Protein AF-A0A914UZ92-F1 (afdb_monomer)

Organism: NCBI:txid2011161

pLDDT: mean 79.81, std 20.36, range [40.0, 97.88]

Nearest PDB structures (foldseek):
  6nyo-assembly1_A  TM=9.563E-01  e=1.851E-10  Homo sapiens
  7m2k-assembly1_A  TM=9.779E-01  e=7.522E-09  Homo sapiens
  3rz3-assembly2_B  TM=9.760E-01  e=8.696E-08  Homo sapiens
  4mdk-assembly2_B  TM=9.815E-01  e=9.291E-08  Homo sapiens
  7m2k-assembly3_E  TM=9.913E-01  e=3.056E-07  Homo sapiens

Secondary structure (DSSP, 8-state):
------GGGSPP---TTS---GGGS--TT--HHHHHHHHHHHHHS--SSS-SSHHHHHHHHHHHHTTTSS-HHHHHHHHHHHHHHHHHHHHT-----SHHHHT---PPP--S-GGGSSSSSSS--------------------------

Solvent-accessible surface area (backbone atoms only — not comparable to full-atom values): 10168 Å² total; per-residue (Å²): 138,85,80,80,87,54,56,48,79,34,74,70,72,99,52,94,82,71,80,74,54,76,83,50,23,38,50,94,88,65,48,72,69,58,52,53,52,51,49,54,49,40,73,76,55,69,63,68,90,76,46,89,48,63,68,60,36,53,37,47,49,48,20,59,77,49,74,56,72,47,46,65,48,60,51,53,52,51,54,50,57,59,57,49,48,59,54,29,59,74,70,71,49,82,81,64,88,46,71,67,63,64,63,60,74,81,74,75,76,90,64,96,56,86,82,77,80,80,82,84,83,84,88,78,78,80,73,87,75,88,72,91,76,87,82,84,80,85,86,82,81,90,84,90,81,88,81,90,132

Mean predicted aligned error: 14.56 Å

InterPro domains:
  IPR000608 Ubiquitin-conjugating (UBC), catalytic core domain [PF00179] (1-64)
  IPR000608 Ubiquitin-conjugating (UBC), catalytic core domain [PS50127] (1-86)
  IPR016135 Ubiquitin-conjugating enzyme/RWD-like [G3DSA:3.10.110.10] (1-96)
  IPR016135 Ubiquitin-conjugating enzyme/RWD-like [SSF54495] (1-82)
  IPR050113 Ubiquitin-conjugating enzyme E2-like [PTHR24067] (1-81)

Foldseek 3Di:
DPDDDFAQDAADDPDPPPPDDPNRHDDPVDDPVSVVVRVVVCVVPPDLPDDPDVVLSVLVCCCVVVVNPSVPNVVVVVVVVVVCVVVCVVVVHDDDDDPCSVPDDPDPDPDPDPPPPPPDDPPPPPDDDPDDDDDDDDDDDDDDDDDDD

Radius of gyration: 27.04 Å; Cα contacts (8 Å, |Δi|>4): 55; chains: 1; bounding box: 82×56×46 Å

Sequence (149 aa):
NGDLCISILHPPVDDPHSGELPCERWNPTQNVRTILLSVISLLNEPNTSSPANVDASVMYRRWKESNGADDEYAKIVRKQVEATREDAERDGVSVPLTLEEYCVKTVPRPSDDPCDALDLDDYYDYGDDDSDDEEEYEETGEDSGQGEN

Structure (mmCIF, N/CA/C/O backbone):
data_AF-A0A914UZ92-F1
#
_entry.id   AF-A0A914UZ92-F1
#
loop_
_atom_site.group_PDB
_atom_site.id
_atom_site.type_symbol
_atom_site.label_atom_id
_atom_site.label_alt_id
_atom_site.label_comp_id
_atom_site.label_asym_id
_atom_site.label_entity_id
_atom_site.label_seq_id
_atom_site.pdbx_PDB_ins_code
_atom_site.Cartn_x
_atom_site.Cartn_y
_atom_site.Cartn_z
_atom_site.occupancy
_atom_site.B_iso_or_equiv
_atom_site.auth_seq_id
_atom_site.auth_comp_id
_atom_site.auth_asym_id
_atom_site.auth_atom_id
_atom_site.pdbx_PDB_model_num
ATOM 1 N N . ASN A 1 1 ? -9.396 -4.855 -9.635 1.00 85.50 1 ASN A N 1
ATOM 2 C CA . ASN A 1 1 ? -8.983 -6.216 -9.221 1.00 85.50 1 ASN A CA 1
ATOM 3 C C . ASN A 1 1 ? -8.341 -6.219 -7.841 1.00 85.50 1 ASN A C 1
ATOM 5 O O . ASN A 1 1 ? -8.530 -7.208 -7.160 1.00 85.50 1 ASN A O 1
ATOM 9 N N . GLY A 1 2 ? -7.687 -5.141 -7.388 1.00 92.62 2 GLY A N 1
ATOM 10 C CA . GLY A 1 2 ? -7.121 -5.086 -6.028 1.00 92.62 2 GLY A CA 1
ATOM 11 C C . GLY A 1 2 ? -5.699 -5.645 -5.940 1.00 92.62 2 GLY A C 1
ATOM 12 O O . GLY A 1 2 ? -5.095 -5.608 -4.875 1.00 92.62 2 GLY A O 1
ATOM 13 N N . ASP A 1 3 ? -5.162 -6.105 -7.070 1.00 94.38 3 ASP A N 1
ATOM 14 C CA . ASP A 1 3 ? -3.780 -6.543 -7.191 1.00 94.38 3 ASP A CA 1
ATOM 15 C C . ASP A 1 3 ? -2.832 -5.353 -6.998 1.00 94.38 3 ASP A C 1
ATOM 17 O O . ASP A 1 3 ? -3.052 -4.259 -7.531 1.00 94.38 3 ASP A O 1
ATOM 21 N N . LEU A 1 4 ? -1.762 -5.584 -6.243 1.00 93.19 4 LEU A N 1
ATOM 22 C CA . LEU A 1 4 ? -0.709 -4.609 -6.001 1.00 93.19 4 LEU A CA 1
ATOM 23 C C . LEU A 1 4 ? 0.431 -4.823 -7.002 1.00 93.19 4 LEU A C 1
ATOM 25 O O . LEU A 1 4 ? 0.952 -5.929 -7.125 1.00 93.19 4 LEU A O 1
ATOM 29 N N . CYS A 1 5 ? 0.848 -3.758 -7.687 1.00 93.12 5 CYS A N 1
ATOM 30 C CA . CYS A 1 5 ? 2.003 -3.793 -8.581 1.00 93.12 5 CYS A CA 1
ATOM 31 C C . CYS A 1 5 ? 3.261 -3.375 -7.812 1.00 93.12 5 CYS A C 1
ATOM 33 O O . CYS A 1 5 ? 3.425 -2.198 -7.487 1.00 93.12 5 CYS A O 1
ATOM 35 N N . ILE A 1 6 ? 4.135 -4.335 -7.515 1.00 93.00 6 ILE A N 1
ATOM 36 C CA . ILE A 1 6 ? 5.420 -4.103 -6.851 1.00 93.00 6 ILE A CA 1
ATOM 37 C C . ILE A 1 6 ? 6.478 -5.027 -7.459 1.00 93.00 6 ILE A C 1
ATOM 39 O O . ILE A 1 6 ? 6.218 -6.205 -7.706 1.00 93.00 6 ILE A O 1
ATOM 43 N N . SER A 1 7 ? 7.668 -4.491 -7.727 1.00 91.62 7 SER A N 1
ATOM 44 C CA . SER A 1 7 ? 8.701 -5.167 -8.523 1.00 91.62 7 SER A CA 1
ATOM 45 C C . SER A 1 7 ? 9.163 -6.499 -7.916 1.00 91.62 7 SER A C 1
ATOM 47 O O . SER A 1 7 ? 9.375 -7.458 -8.655 1.00 91.62 7 SER A O 1
ATOM 49 N N . ILE A 1 8 ? 9.209 -6.608 -6.582 1.00 92.94 8 ILE A N 1
ATOM 50 C CA . ILE A 1 8 ? 9.610 -7.829 -5.858 1.00 92.94 8 ILE A CA 1
ATOM 51 C C . ILE A 1 8 ? 8.677 -9.024 -6.114 1.00 92.94 8 ILE A C 1
ATOM 53 O O . ILE A 1 8 ? 9.075 -10.162 -5.897 1.00 92.94 8 ILE A O 1
ATOM 57 N N . LEU A 1 9 ? 7.448 -8.791 -6.590 1.00 94.12 9 LEU A N 1
ATOM 58 C CA . LEU A 1 9 ? 6.499 -9.849 -6.958 1.00 94.12 9 LEU A CA 1
ATOM 59 C C . LEU A 1 9 ? 6.539 -10.200 -8.452 1.00 94.12 9 LEU A C 1
ATOM 61 O O . LEU A 1 9 ? 5.839 -11.113 -8.889 1.00 94.12 9 LEU A O 1
ATOM 65 N N . HIS A 1 10 ? 7.353 -9.502 -9.244 1.00 91.12 10 HIS A N 1
ATOM 66 C CA . HIS A 1 10 ? 7.581 -9.836 -10.643 1.00 91.12 10 HIS A CA 1
ATOM 67 C C . HIS A 1 10 ? 8.785 -10.771 -10.791 1.00 91.12 10 HIS A C 1
ATOM 69 O O . HIS A 1 10 ? 9.769 -10.629 -10.057 1.00 91.12 10 HIS A O 1
ATOM 75 N N . PRO A 1 11 ? 8.744 -11.705 -11.761 1.00 88.31 11 PRO A N 1
ATOM 76 C CA . PRO A 1 11 ? 9.890 -12.552 -12.057 1.00 88.31 11 PRO A CA 1
ATOM 77 C C . PRO A 1 11 ? 11.122 -11.701 -12.406 1.00 88.31 11 PRO A C 1
ATOM 79 O O . PRO A 1 11 ? 10.978 -10.554 -12.860 1.00 88.31 11 PRO A O 1
ATOM 82 N N . PRO A 1 12 ? 12.330 -12.257 -12.212 1.00 85.25 12 PRO A N 1
ATOM 83 C CA . PRO A 1 12 ? 13.552 -11.589 -12.620 1.00 85.25 12 PRO A CA 1
ATOM 84 C C . PRO A 1 12 ? 13.532 -11.383 -14.136 1.00 85.25 12 PRO A C 1
ATOM 86 O O . PRO A 1 12 ? 13.090 -12.254 -14.891 1.00 85.25 12 PRO A O 1
ATOM 89 N N . VAL A 1 13 ? 13.996 -10.218 -14.573 1.00 80.50 13 VAL A N 1
ATOM 90 C CA . VAL A 1 13 ? 14.202 -9.908 -15.987 1.00 80.50 13 VAL A CA 1
ATOM 91 C C . VAL A 1 13 ? 15.703 -9.839 -16.195 1.00 80.50 13 VAL A C 1
ATOM 93 O O . VAL A 1 13 ? 16.388 -9.114 -15.480 1.00 80.50 13 VAL A O 1
ATOM 96 N N . ASP A 1 14 ? 16.210 -10.598 -17.159 1.00 67.88 14 ASP A N 1
ATOM 97 C CA . ASP A 1 14 ? 17.622 -10.554 -17.538 1.00 67.88 14 ASP A CA 1
ATOM 98 C C . ASP A 1 14 ? 17.826 -9.395 -18.531 1.00 67.88 14 ASP A C 1
ATOM 100 O O . ASP A 1 14 ? 18.057 -9.592 -19.723 1.00 67.88 14 ASP A O 1
ATOM 104 N N . ASP A 1 15 ? 17.592 -8.168 -18.050 1.00 74.50 15 ASP A N 1
ATOM 105 C CA . ASP A 1 15 ? 17.806 -6.929 -18.802 1.00 74.50 15 ASP A CA 1
ATOM 106 C C . ASP A 1 15 ? 18.953 -6.123 -18.167 1.00 74.50 15 ASP A C 1
ATOM 108 O O . ASP A 1 15 ? 18.740 -5.425 -17.166 1.00 74.50 15 ASP A O 1
ATOM 112 N N . PRO A 1 16 ? 20.161 -6.169 -18.762 1.00 72.06 16 PRO A N 1
ATOM 113 C CA . PRO A 1 16 ? 21.332 -5.429 -18.294 1.00 72.06 16 PRO A CA 1
ATOM 114 C C . PRO A 1 16 ? 21.167 -3.901 -18.296 1.00 72.06 16 PRO A C 1
ATOM 116 O O . PRO A 1 16 ? 22.006 -3.203 -17.730 1.00 72.06 16 PRO A O 1
ATOM 119 N N . HIS A 1 17 ? 20.137 -3.359 -18.954 1.00 75.69 17 HIS A N 1
ATOM 120 C CA . HIS A 1 17 ? 19.868 -1.919 -19.020 1.00 75.69 17 HIS A CA 1
ATOM 121 C C . HIS A 1 17 ? 18.770 -1.453 -18.063 1.00 75.69 17 HIS A C 1
ATOM 123 O O . HIS A 1 17 ? 18.560 -0.248 -17.936 1.00 75.69 17 HIS A O 1
ATOM 129 N N . SER A 1 18 ? 18.102 -2.379 -17.372 1.00 77.25 18 SER A N 1
ATOM 130 C CA . SER A 1 18 ? 17.039 -2.043 -16.420 1.00 77.25 18 SER A CA 1
ATOM 131 C C . SER A 1 18 ? 17.551 -1.238 -15.221 1.00 77.25 18 SER A C 1
ATOM 133 O O . SER A 1 18 ? 16.830 -0.389 -14.703 1.00 77.25 18 SER A O 1
ATOM 135 N N . GLY A 1 19 ? 18.799 -1.479 -14.796 1.00 75.94 19 GLY A N 1
ATOM 136 C CA . GLY A 1 19 ? 19.378 -0.875 -13.592 1.00 75.94 19 GLY A CA 1
ATOM 137 C C . GLY A 1 19 ? 18.770 -1.393 -12.283 1.00 75.94 19 GLY A C 1
ATOM 138 O O . GLY A 1 19 ? 19.087 -0.855 -11.227 1.00 75.94 19 GLY A O 1
ATOM 139 N N . GLU A 1 20 ? 17.918 -2.418 -12.346 1.00 80.12 20 GLU A N 1
ATOM 140 C CA . GLU A 1 20 ? 17.258 -3.003 -11.181 1.00 80.12 20 GLU A CA 1
ATOM 141 C C . GLU A 1 20 ? 18.183 -3.987 -10.458 1.00 80.12 20 GLU A C 1
ATOM 143 O O . GLU A 1 20 ? 18.905 -4.781 -11.069 1.00 80.12 20 GLU A O 1
ATOM 148 N N . LEU A 1 21 ? 18.139 -3.963 -9.130 1.00 84.06 21 LEU A N 1
ATOM 149 C CA . LEU A 1 21 ? 18.892 -4.886 -8.295 1.00 84.06 21 LEU A CA 1
ATOM 150 C C . LEU A 1 21 ? 18.165 -6.239 -8.187 1.00 84.06 21 LEU A C 1
ATOM 152 O O . LEU A 1 21 ? 16.934 -6.289 -8.144 1.00 84.06 21 LEU A O 1
ATOM 156 N N . PRO A 1 22 ? 18.890 -7.362 -8.015 1.00 82.88 22 PRO A N 1
ATOM 157 C CA . PRO A 1 22 ? 18.264 -8.669 -7.787 1.00 82.88 22 PRO A CA 1
ATOM 158 C C . PRO A 1 22 ? 17.311 -8.713 -6.578 1.00 82.88 22 PRO A C 1
ATOM 160 O O . PRO A 1 22 ? 16.367 -9.503 -6.558 1.00 82.88 22 PRO A O 1
ATOM 163 N N . CYS A 1 23 ? 17.544 -7.868 -5.566 1.00 84.88 23 CYS A N 1
ATOM 164 C CA . CYS A 1 23 ? 16.676 -7.735 -4.394 1.00 84.88 23 CYS A CA 1
ATOM 165 C C . CYS A 1 23 ? 15.359 -6.992 -4.682 1.00 84.88 23 CYS A C 1
ATOM 167 O O . CYS A 1 23 ? 14.421 -7.105 -3.895 1.00 84.88 23 CYS A O 1
ATOM 169 N N . GLU A 1 24 ? 15.256 -6.284 -5.809 1.00 86.50 24 GLU A N 1
ATOM 170 C CA . GLU A 1 24 ? 14.053 -5.569 -6.245 1.00 86.50 24 GLU A CA 1
ATOM 171 C C . GLU A 1 24 ? 13.127 -6.447 -7.096 1.00 86.50 24 GLU A C 1
ATOM 173 O O . GLU A 1 24 ? 12.053 -5.997 -7.492 1.00 86.50 24 GLU A O 1
ATOM 178 N N . ARG A 1 25 ? 13.511 -7.702 -7.355 1.00 92.00 25 ARG A N 1
ATOM 179 C CA . ARG A 1 25 ? 12.740 -8.706 -8.099 1.00 92.00 25 ARG A CA 1
ATOM 180 C C . ARG A 1 25 ? 12.512 -9.962 -7.272 1.00 92.00 25 ARG A C 1
ATOM 182 O O . ARG A 1 25 ? 13.195 -10.214 -6.274 1.00 92.00 25 ARG A O 1
ATOM 189 N N . TRP A 1 26 ? 11.550 -10.772 -7.711 1.00 93.50 26 TRP A N 1
ATOM 190 C CA . TRP A 1 26 ? 11.307 -12.062 -7.085 1.00 93.50 26 TRP A CA 1
ATOM 191 C C . TRP A 1 26 ? 12.519 -12.975 -7.251 1.00 93.50 26 TRP A C 1
ATOM 193 O O . TRP A 1 26 ? 13.011 -13.188 -8.360 1.00 93.50 26 TRP A O 1
ATOM 203 N N . ASN A 1 27 ? 12.967 -13.566 -6.149 1.00 92.38 27 ASN A N 1
ATOM 204 C CA . ASN A 1 27 ? 13.985 -14.603 -6.149 1.00 92.38 27 ASN A CA 1
ATOM 205 C C . ASN A 1 27 ? 13.788 -15.526 -4.924 1.00 92.38 27 ASN A C 1
ATOM 207 O O . ASN A 1 27 ? 13.106 -15.131 -3.976 1.00 92.38 27 ASN A O 1
ATOM 211 N N . PRO A 1 28 ? 14.365 -16.743 -4.909 1.00 94.44 28 PRO A N 1
ATOM 212 C CA . PRO A 1 28 ? 14.126 -17.719 -3.841 1.00 94.44 28 PRO A CA 1
ATOM 213 C C . PRO A 1 28 ? 14.565 -17.306 -2.427 1.00 94.44 28 PRO A C 1
ATOM 215 O O . PRO A 1 28 ? 14.218 -18.007 -1.481 1.00 94.44 28 PRO A O 1
ATOM 218 N N . THR A 1 29 ? 15.334 -16.224 -2.257 1.00 93.88 29 THR A N 1
ATOM 219 C CA . THR A 1 29 ? 15.727 -15.724 -0.927 1.00 93.88 29 THR A CA 1
ATOM 220 C C . THR A 1 29 ? 14.697 -14.761 -0.331 1.00 93.88 29 THR A C 1
ATOM 222 O O . THR A 1 29 ? 14.725 -14.500 0.873 1.00 93.88 29 THR A O 1
ATOM 225 N N . GLN A 1 30 ? 13.756 -14.268 -1.144 1.00 94.44 30 GLN A N 1
ATOM 226 C CA . GLN A 1 30 ? 12.642 -13.451 -0.676 1.00 94.44 30 GLN A CA 1
ATOM 227 C C . GLN A 1 30 ? 11.658 -14.291 0.136 1.00 94.44 30 GLN A C 1
ATOM 229 O O . GLN A 1 30 ? 11.429 -15.470 -0.134 1.00 94.44 30 GLN A O 1
ATOM 234 N N . ASN A 1 31 ? 1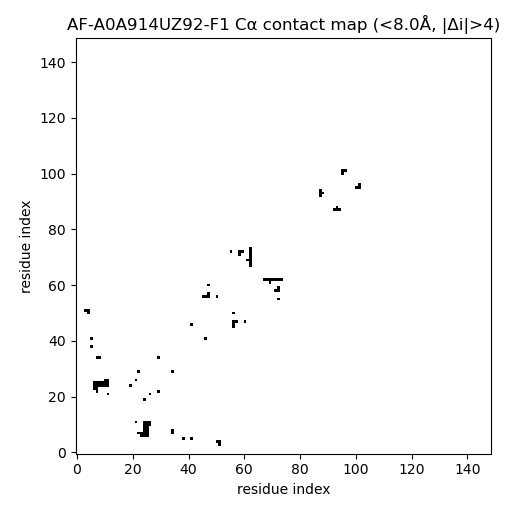1.034 -13.670 1.130 1.00 95.88 31 ASN A N 1
ATOM 235 C CA . ASN A 1 31 ? 10.076 -14.332 2.004 1.00 95.88 31 ASN A CA 1
ATOM 236 C C . ASN A 1 31 ? 8.883 -13.413 2.295 1.00 95.88 31 ASN A C 1
ATOM 238 O O . ASN A 1 31 ? 8.877 -12.233 1.958 1.00 95.88 31 ASN A O 1
ATOM 242 N N . VAL A 1 32 ? 7.846 -13.951 2.938 1.00 96.88 32 VAL A N 1
ATOM 243 C CA . VAL A 1 32 ? 6.623 -13.182 3.228 1.00 96.88 32 VAL A CA 1
ATOM 244 C C . VAL A 1 32 ? 6.923 -11.931 4.060 1.00 96.88 32 VAL A C 1
ATOM 246 O O . VAL A 1 32 ? 6.327 -10.885 3.820 1.00 96.88 32 VAL A O 1
ATOM 249 N N . ARG A 1 33 ? 7.882 -11.997 4.993 1.00 95.38 33 ARG A N 1
ATOM 250 C CA . ARG A 1 33 ? 8.285 -10.839 5.800 1.00 95.38 33 ARG A CA 1
ATOM 251 C C . ARG A 1 33 ? 8.861 -9.726 4.922 1.00 95.38 33 ARG A C 1
ATOM 253 O O . ARG A 1 33 ? 8.454 -8.581 5.101 1.00 95.38 33 ARG A O 1
ATOM 260 N N . THR A 1 34 ? 9.759 -10.033 3.981 1.00 94.62 34 THR A N 1
ATOM 261 C CA . THR A 1 34 ? 10.331 -9.007 3.090 1.00 94.62 34 THR A CA 1
ATOM 262 C C . THR A 1 34 ? 9.259 -8.383 2.202 1.00 94.62 34 THR A C 1
ATOM 264 O O . THR A 1 34 ? 9.208 -7.162 2.097 1.00 94.62 34 THR A O 1
ATOM 267 N N . ILE A 1 35 ? 8.323 -9.185 1.681 1.00 95.75 35 ILE A N 1
ATOM 268 C CA . ILE A 1 35 ? 7.179 -8.689 0.900 1.00 95.75 35 ILE A CA 1
ATOM 269 C C . ILE A 1 35 ? 6.337 -7.702 1.717 1.00 95.75 35 ILE A C 1
ATOM 271 O O . ILE A 1 35 ? 6.050 -6.608 1.238 1.00 95.75 35 ILE A O 1
ATOM 275 N N . LEU A 1 36 ? 5.948 -8.053 2.948 1.00 96.81 36 LEU A N 1
ATOM 276 C CA . LEU A 1 36 ? 5.111 -7.187 3.788 1.00 96.81 36 LEU A CA 1
ATOM 277 C C . LEU A 1 36 ? 5.795 -5.848 4.096 1.00 96.81 36 LEU A C 1
ATOM 279 O O . LEU A 1 36 ? 5.145 -4.804 4.040 1.00 96.81 36 LEU A O 1
ATOM 283 N N . LEU A 1 37 ? 7.105 -5.857 4.357 1.00 95.62 37 LEU A N 1
ATOM 284 C CA . LEU A 1 37 ? 7.882 -4.628 4.544 1.00 95.62 37 LEU A CA 1
ATOM 285 C C . LEU A 1 37 ? 7.902 -3.769 3.271 1.00 95.62 37 LEU A C 1
ATOM 287 O O . LEU A 1 37 ? 7.716 -2.554 3.348 1.00 95.62 37 LEU A O 1
ATOM 291 N N . SER A 1 38 ? 8.051 -4.387 2.098 1.00 95.31 38 SER A N 1
ATOM 292 C CA . SER A 1 38 ? 7.979 -3.680 0.816 1.00 95.31 38 SER A CA 1
ATOM 293 C C . SER A 1 38 ? 6.588 -3.089 0.548 1.00 95.31 38 SER A C 1
ATOM 295 O O . SER A 1 38 ? 6.491 -1.975 0.037 1.00 95.31 38 SER A O 1
ATOM 297 N N . VAL A 1 39 ? 5.505 -3.775 0.935 1.00 96.44 39 VAL A N 1
ATOM 298 C CA . VAL A 1 39 ? 4.134 -3.236 0.841 1.00 96.44 39 VAL A CA 1
ATOM 299 C C . VAL A 1 39 ? 3.965 -2.007 1.736 1.00 96.44 39 VAL A C 1
ATOM 301 O O . VAL A 1 39 ? 3.432 -0.998 1.281 1.00 96.44 39 VAL A O 1
ATOM 304 N N . ILE A 1 40 ? 4.449 -2.059 2.982 1.00 96.44 40 ILE A N 1
ATOM 305 C CA . ILE A 1 40 ? 4.414 -0.910 3.901 1.00 96.44 40 ILE A CA 1
ATOM 306 C C . ILE A 1 40 ? 5.184 0.277 3.305 1.00 96.44 40 ILE A C 1
ATOM 308 O O . ILE A 1 40 ? 4.680 1.399 3.303 1.00 96.44 40 ILE A O 1
ATOM 312 N N . SER A 1 41 ? 6.376 0.032 2.753 1.00 95.62 41 SER A N 1
ATOM 313 C CA . SER A 1 41 ? 7.174 1.062 2.077 1.00 95.62 41 SER A CA 1
ATOM 314 C C . SER A 1 41 ? 6.419 1.690 0.899 1.00 95.62 41 SER A C 1
ATOM 316 O O . SER A 1 41 ? 6.335 2.913 0.823 1.00 95.62 41 SER A O 1
ATOM 318 N N . LEU A 1 42 ? 5.783 0.881 0.046 1.00 95.56 42 LEU A N 1
ATOM 319 C CA . LEU A 1 42 ? 5.006 1.370 -1.096 1.00 95.56 42 LEU A CA 1
ATOM 320 C C . LEU A 1 42 ? 3.767 2.183 -0.681 1.00 95.56 42 LEU A C 1
ATOM 322 O O . LEU A 1 42 ? 3.403 3.137 -1.365 1.00 95.56 42 LEU A O 1
ATOM 326 N N . LEU A 1 43 ? 3.102 1.818 0.419 1.00 96.00 43 LEU A N 1
ATOM 327 C CA . LEU A 1 43 ? 1.957 2.574 0.938 1.00 96.00 43 LEU A CA 1
ATOM 328 C C . LEU A 1 43 ? 2.373 3.935 1.514 1.00 96.00 43 LEU A C 1
ATOM 330 O O . LEU A 1 43 ? 1.620 4.901 1.383 1.00 96.00 43 LEU A O 1
ATOM 334 N N . ASN A 1 44 ? 3.564 4.023 2.113 1.00 95.44 44 ASN A N 1
ATOM 335 C CA . ASN A 1 44 ? 4.135 5.288 2.582 1.00 95.44 44 ASN A CA 1
ATOM 336 C C . ASN A 1 44 ? 4.601 6.174 1.418 1.00 95.44 44 ASN A C 1
ATOM 338 O O . ASN A 1 44 ? 4.379 7.386 1.432 1.00 95.44 44 ASN A O 1
ATOM 342 N N . GLU A 1 45 ? 5.208 5.572 0.393 1.00 95.31 45 GLU A N 1
ATOM 343 C CA . GLU A 1 45 ? 5.745 6.273 -0.776 1.00 95.31 45 GLU A CA 1
ATOM 344 C C . GLU A 1 45 ? 5.251 5.640 -2.090 1.00 95.31 45 GLU A C 1
ATOM 346 O O . GLU A 1 45 ? 5.956 4.850 -2.724 1.00 95.31 45 GLU A O 1
ATOM 351 N N . PRO A 1 46 ? 4.034 5.996 -2.548 1.00 95.06 46 PRO A N 1
ATOM 352 C CA . PRO A 1 46 ? 3.480 5.459 -3.785 1.00 95.06 46 PRO A CA 1
ATOM 353 C C . PRO A 1 46 ? 4.340 5.779 -5.017 1.00 95.06 46 PRO A C 1
ATOM 355 O O . PRO A 1 46 ? 4.717 6.931 -5.255 1.00 95.06 46 PRO A O 1
ATOM 358 N N . ASN A 1 47 ? 4.571 4.778 -5.873 1.00 93.44 47 ASN A N 1
ATOM 359 C CA . ASN A 1 47 ? 5.275 4.969 -7.142 1.00 93.44 47 ASN A CA 1
ATOM 360 C C . ASN A 1 47 ? 4.380 5.687 -8.173 1.00 93.44 47 ASN A C 1
ATOM 362 O O . ASN A 1 47 ? 3.378 5.144 -8.643 1.00 93.44 47 ASN A O 1
ATOM 366 N N . THR A 1 48 ? 4.767 6.906 -8.557 1.00 94.81 48 THR A N 1
ATOM 367 C CA . THR A 1 48 ? 4.051 7.723 -9.558 1.00 94.81 48 THR A CA 1
ATOM 368 C C . THR A 1 48 ? 4.661 7.672 -10.960 1.00 94.81 48 THR A C 1
ATOM 370 O O . THR A 1 48 ? 4.028 8.134 -11.908 1.00 94.81 48 THR A O 1
ATOM 373 N N . SER A 1 49 ? 5.849 7.082 -11.110 1.00 92.06 49 SER A N 1
ATOM 374 C CA . SER A 1 49 ? 6.530 6.911 -12.400 1.00 92.06 49 SER A CA 1
ATOM 375 C C . SER A 1 49 ? 5.941 5.752 -13.206 1.00 92.06 49 SER A C 1
ATOM 377 O O . SER A 1 49 ? 5.892 5.816 -14.431 1.00 92.06 49 SER A O 1
ATOM 379 N N . SER A 1 50 ? 5.462 4.707 -12.523 1.00 91.69 50 SER A N 1
ATOM 380 C CA . SER A 1 50 ? 4.807 3.544 -13.138 1.00 91.69 50 SER A CA 1
ATOM 381 C C . SER A 1 50 ? 3.598 3.085 -12.308 1.00 91.69 50 SER A C 1
ATOM 383 O O . SER A 1 50 ? 3.659 2.050 -11.638 1.00 91.69 50 SER A O 1
ATOM 385 N N . PRO A 1 51 ? 2.493 3.853 -12.298 1.00 95.12 51 PRO A N 1
ATOM 386 C CA . PRO A 1 51 ? 1.364 3.577 -11.421 1.00 95.12 51 PRO A CA 1
ATOM 387 C C . PRO A 1 51 ? 0.479 2.437 -11.940 1.00 95.12 51 PRO A C 1
ATOM 389 O O . PRO A 1 51 ? 0.127 2.390 -13.116 1.00 95.12 51 PRO A O 1
ATOM 392 N N . ALA A 1 52 ? 0.015 1.574 -11.033 1.00 94.94 52 ALA A N 1
ATOM 393 C CA . ALA A 1 52 ? -1.029 0.589 -11.340 1.00 94.94 52 ALA A CA 1
ATOM 394 C C . ALA A 1 52 ? -2.400 1.247 -11.590 1.00 94.94 52 ALA A C 1
ATOM 396 O O . ALA A 1 52 ? -3.216 0.737 -12.354 1.00 94.94 52 ALA A O 1
ATOM 397 N N . ASN A 1 53 ? -2.650 2.391 -10.944 1.00 96.44 53 ASN A N 1
ATOM 398 C CA . ASN A 1 53 ? -3.845 3.208 -11.118 1.00 96.44 53 ASN A CA 1
ATOM 399 C C . ASN A 1 53 ? -3.434 4.650 -11.445 1.00 96.44 53 ASN A C 1
ATOM 401 O O . ASN A 1 53 ? -2.948 5.386 -10.581 1.00 96.44 53 ASN A O 1
ATOM 405 N N . VAL A 1 54 ? -3.622 5.038 -12.708 1.00 96.62 54 VAL A N 1
ATOM 406 C CA . VAL A 1 54 ? -3.212 6.348 -13.234 1.00 96.62 54 VAL A CA 1
ATOM 407 C C . VAL A 1 54 ? -3.976 7.488 -12.558 1.00 96.62 54 VAL A C 1
ATOM 409 O O . VAL A 1 54 ? -3.356 8.471 -12.153 1.00 96.62 54 VAL A O 1
ATOM 412 N N . ASP A 1 55 ? -5.288 7.345 -12.365 1.00 96.75 55 ASP A N 1
ATOM 413 C CA . ASP A 1 55 ? -6.126 8.390 -11.768 1.00 96.75 55 ASP A CA 1
ATOM 414 C C . ASP A 1 55 ? -5.726 8.656 -10.311 1.00 96.75 55 ASP A C 1
ATOM 416 O O . ASP A 1 55 ? -5.525 9.805 -9.910 1.00 96.75 55 ASP A O 1
ATOM 420 N N . ALA A 1 56 ? -5.521 7.590 -9.528 1.00 96.75 56 ALA A N 1
ATOM 421 C CA . ALA A 1 56 ? -5.037 7.693 -8.150 1.00 96.75 56 ALA A CA 1
ATOM 422 C C . ALA A 1 56 ? -3.649 8.347 -8.074 1.00 96.75 56 ALA A C 1
ATOM 424 O O . ALA A 1 56 ? -3.405 9.179 -7.202 1.00 96.75 56 ALA A O 1
ATOM 425 N N . SER A 1 57 ? -2.756 8.026 -9.015 1.00 97.25 57 SER A N 1
ATOM 426 C CA . SER A 1 57 ? -1.424 8.632 -9.096 1.00 97.25 57 SER A CA 1
ATOM 427 C C . SER A 1 57 ? -1.472 10.131 -9.409 1.00 97.25 57 SER A C 1
ATOM 429 O O . SER A 1 57 ? -0.739 10.916 -8.805 1.00 97.25 57 SER A O 1
ATOM 431 N N . VAL A 1 58 ? -2.357 10.560 -10.315 1.00 97.25 58 VAL A N 1
ATOM 432 C CA . VAL A 1 58 ? -2.576 11.985 -10.610 1.00 97.25 58 VAL A CA 1
ATOM 433 C C . VAL A 1 58 ? -3.124 12.717 -9.383 1.00 97.25 58 VAL A C 1
ATOM 435 O O . VAL A 1 58 ? -2.598 13.774 -9.033 1.00 97.25 58 VAL A O 1
ATOM 438 N N . MET A 1 59 ? -4.123 12.150 -8.699 1.00 96.94 59 MET A N 1
ATOM 439 C CA . MET A 1 59 ? -4.681 12.726 -7.469 1.00 96.94 59 MET A CA 1
ATOM 440 C C . MET A 1 59 ? -3.628 12.843 -6.357 1.00 96.94 59 MET A C 1
ATOM 442 O O . MET A 1 59 ? -3.509 13.899 -5.738 1.00 96.94 59 MET A O 1
ATOM 446 N N . TYR A 1 60 ? -2.821 11.799 -6.139 1.00 97.50 60 TYR A N 1
ATOM 447 C CA . TYR A 1 60 ? -1.748 11.814 -5.142 1.00 97.50 60 TYR A CA 1
ATOM 448 C C . TYR A 1 60 ? -0.703 12.901 -5.431 1.00 97.50 60 TYR A C 1
ATOM 450 O O . TYR A 1 60 ? -0.326 13.643 -4.524 1.00 97.50 60 TYR A O 1
ATOM 458 N N . ARG A 1 61 ? -0.267 13.049 -6.693 1.00 96.81 61 ARG A N 1
ATOM 459 C CA . ARG A 1 61 ? 0.681 14.108 -7.081 1.00 96.81 61 ARG A CA 1
ATOM 460 C C . ARG A 1 61 ? 0.120 15.499 -6.821 1.00 96.81 61 ARG A C 1
ATOM 462 O O . ARG A 1 61 ? 0.793 16.296 -6.180 1.00 96.81 61 ARG A O 1
ATOM 469 N N . ARG A 1 62 ? -1.126 15.767 -7.226 1.00 96.69 62 ARG A N 1
ATOM 470 C CA . ARG A 1 62 ? -1.790 17.057 -6.970 1.00 96.69 62 ARG A CA 1
ATOM 471 C C . ARG A 1 62 ? -1.894 17.364 -5.477 1.00 96.69 62 ARG A C 1
ATOM 473 O O . ARG A 1 62 ? -1.585 18.480 -5.063 1.00 96.69 62 ARG A O 1
ATOM 480 N N . TRP A 1 63 ? -2.270 16.380 -4.661 1.00 97.31 63 TRP A N 1
ATOM 481 C CA . TRP A 1 63 ? -2.309 16.526 -3.203 1.00 97.31 63 TRP A CA 1
ATOM 482 C C . TRP A 1 63 ? -0.920 16.848 -2.622 1.00 97.31 63 TRP A C 1
ATOM 484 O O . TRP A 1 63 ? -0.790 17.772 -1.818 1.00 97.31 63 TRP A O 1
ATOM 494 N N . LYS A 1 64 ? 0.130 16.149 -3.076 1.00 95.56 64 LYS A N 1
ATOM 495 C CA . LYS A 1 64 ? 1.515 16.346 -2.615 1.00 95.56 64 LYS A CA 1
ATOM 496 C C . LYS A 1 64 ? 2.090 17.701 -3.046 1.00 95.56 64 LYS A C 1
ATOM 498 O O . LYS A 1 64 ? 2.623 18.428 -2.216 1.00 95.56 64 LYS A O 1
ATOM 503 N N . GLU A 1 65 ? 1.951 18.063 -4.319 1.00 96.12 65 GLU A N 1
ATOM 504 C CA . GLU A 1 65 ? 2.458 19.317 -4.903 1.00 96.12 65 GLU A CA 1
ATOM 505 C C . GLU A 1 65 ? 1.737 20.554 -4.355 1.00 96.12 65 GLU A C 1
ATOM 507 O O . GLU A 1 65 ? 2.347 21.606 -4.177 1.00 96.12 65 GLU A O 1
ATOM 512 N N . SER A 1 66 ? 0.446 20.428 -4.040 1.00 95.81 66 SER A N 1
ATOM 513 C CA . SER A 1 66 ? -0.342 21.494 -3.410 1.00 95.81 66 SER A CA 1
ATOM 514 C C . SER A 1 66 ? -0.159 21.578 -1.890 1.00 95.81 66 SER A C 1
ATOM 516 O O . SER A 1 66 ? -0.833 22.376 -1.236 1.00 95.81 66 SER A O 1
ATOM 518 N N . ASN A 1 67 ? 0.723 20.751 -1.316 1.00 94.00 67 ASN A N 1
ATOM 519 C CA . ASN A 1 67 ? 0.978 20.660 0.120 1.00 94.00 67 ASN A CA 1
ATOM 520 C C . ASN A 1 67 ? -0.316 20.464 0.941 1.00 94.00 67 ASN A C 1
ATOM 522 O O . ASN A 1 67 ? -0.505 21.071 1.998 1.00 94.00 67 ASN A O 1
A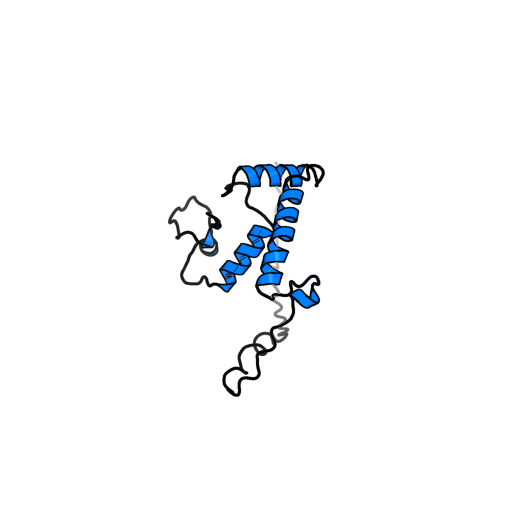TOM 526 N N . GLY A 1 68 ? -1.226 19.636 0.418 1.00 91.75 68 GLY A N 1
ATOM 527 C CA . GLY A 1 68 ? -2.503 19.293 1.040 1.00 91.75 68 GLY A CA 1
ATOM 528 C C . GLY A 1 68 ? -3.657 20.269 0.791 1.00 91.75 68 GLY A C 1
ATOM 529 O O . GLY A 1 68 ? -4.729 20.058 1.357 1.00 91.75 68 GLY A O 1
ATOM 530 N N . ALA A 1 69 ? -3.482 21.309 -0.033 1.00 94.06 69 ALA A N 1
ATOM 531 C CA . ALA A 1 69 ? -4.582 22.210 -0.386 1.00 94.06 69 ALA A CA 1
ATOM 532 C C . ALA A 1 69 ? -5.635 21.527 -1.281 1.00 94.06 69 ALA A C 1
ATOM 534 O O . ALA A 1 69 ? -6.830 21.774 -1.118 1.00 94.06 69 ALA A O 1
ATOM 535 N N . ASP A 1 70 ? -5.201 20.656 -2.199 1.00 94.69 70 ASP A N 1
ATOM 536 C CA . ASP A 1 70 ? -6.080 19.760 -2.957 1.00 94.69 70 ASP A CA 1
ATOM 537 C C . ASP A 1 70 ? -6.307 18.474 -2.151 1.00 94.69 70 ASP A C 1
ATOM 539 O O . ASP A 1 70 ? -5.461 17.584 -2.128 1.00 94.69 70 ASP A O 1
ATOM 543 N N . ASP A 1 71 ? -7.429 18.395 -1.435 1.00 95.25 71 ASP A N 1
ATOM 544 C CA . ASP A 1 71 ? -7.709 17.345 -0.452 1.00 95.25 71 ASP A CA 1
ATOM 545 C C . ASP A 1 71 ? -8.508 16.149 -1.001 1.00 95.25 71 ASP A C 1
ATOM 547 O O . ASP A 1 71 ? -8.942 15.295 -0.221 1.00 95.25 71 ASP A O 1
ATOM 551 N N . GLU A 1 72 ? -8.703 16.060 -2.320 1.00 96.38 72 GLU A N 1
ATOM 552 C CA . GLU A 1 72 ? -9.501 15.009 -2.964 1.00 96.38 72 GLU A CA 1
ATOM 553 C C . GLU A 1 72 ? -8.967 13.605 -2.640 1.00 96.38 72 GLU A C 1
ATOM 555 O O . GLU A 1 72 ? -9.714 12.747 -2.162 1.00 96.38 72 GLU A O 1
ATOM 560 N N . TYR A 1 73 ? -7.655 13.398 -2.797 1.00 97.25 73 TYR A N 1
ATOM 561 C CA . TYR A 1 73 ? -6.997 12.129 -2.473 1.00 97.25 73 TYR A CA 1
ATOM 562 C C . TYR A 1 73 ? -7.215 11.738 -1.002 1.00 97.25 73 TYR A C 1
ATOM 564 O O . TYR A 1 73 ? -7.675 10.637 -0.694 1.00 97.25 73 TYR A O 1
ATOM 572 N N . ALA A 1 74 ? -6.968 12.676 -0.081 1.00 96.81 74 ALA A N 1
ATOM 573 C CA . ALA A 1 74 ? -7.125 12.449 1.354 1.00 96.81 74 ALA A CA 1
ATOM 574 C C . ALA A 1 74 ? -8.586 12.169 1.750 1.00 96.81 74 ALA A C 1
ATOM 576 O O . ALA A 1 74 ? -8.843 11.350 2.631 1.00 96.81 74 ALA A O 1
ATOM 577 N N . LYS A 1 75 ? -9.562 12.818 1.101 1.00 97.81 75 LYS A N 1
ATOM 578 C CA . LYS A 1 75 ? -10.994 12.550 1.308 1.00 97.81 75 LYS A CA 1
ATOM 579 C C . LYS A 1 75 ? -11.369 11.122 0.925 1.00 97.81 75 LYS A C 1
ATOM 581 O O . LYS A 1 75 ? -12.100 10.481 1.677 1.00 97.81 75 LYS A O 1
ATOM 586 N N . ILE A 1 76 ? -10.870 10.623 -0.205 1.00 97.69 76 ILE A N 1
ATOM 587 C CA . ILE A 1 76 ? -11.144 9.253 -0.658 1.00 97.69 76 ILE A CA 1
ATOM 588 C C . ILE A 1 76 ? -10.556 8.240 0.328 1.00 97.69 76 ILE A C 1
ATOM 590 O O . ILE A 1 76 ? -11.275 7.339 0.759 1.00 97.69 76 ILE A O 1
ATOM 594 N N . VAL A 1 77 ? -9.298 8.425 0.743 1.00 97.25 77 VAL A N 1
ATOM 595 C CA . VAL A 1 77 ? -8.642 7.544 1.724 1.00 97.25 77 VAL A CA 1
ATOM 596 C C . VAL A 1 77 ? -9.402 7.542 3.052 1.00 97.25 77 VAL A C 1
ATOM 598 O O . VAL A 1 77 ? -9.734 6.474 3.557 1.00 97.25 77 VAL A O 1
ATOM 601 N N . ARG A 1 78 ? -9.766 8.717 3.590 1.00 97.50 78 ARG A N 1
ATOM 602 C CA . ARG A 1 78 ? -10.557 8.813 4.833 1.00 97.50 78 ARG A CA 1
ATOM 603 C C . ARG A 1 78 ? -11.889 8.076 4.729 1.00 97.50 78 ARG A C 1
ATOM 605 O O . ARG A 1 78 ? -12.219 7.296 5.613 1.00 97.50 78 ARG A O 1
ATOM 612 N N . LYS A 1 79 ? -12.612 8.263 3.622 1.00 97.88 79 LYS A N 1
ATOM 613 C CA . LYS A 1 79 ? -13.885 7.577 3.376 1.00 97.88 79 LYS A CA 1
ATOM 614 C C . LYS A 1 79 ? -13.725 6.052 3.348 1.00 97.88 79 LYS A C 1
ATOM 616 O O . LYS A 1 79 ? -14.599 5.340 3.828 1.00 97.88 79 LYS A O 1
ATOM 621 N 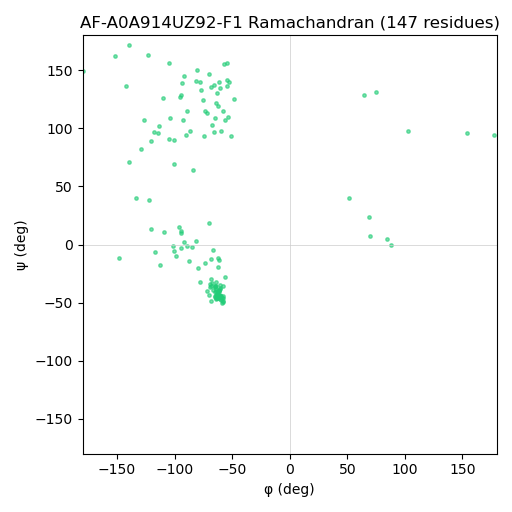N . GLN A 1 80 ? -12.633 5.545 2.775 1.00 97.19 80 GLN A N 1
ATOM 622 C CA . GLN A 1 80 ? -12.355 4.107 2.747 1.00 97.19 80 GLN A CA 1
ATOM 623 C C . GLN A 1 80 ? -12.006 3.568 4.138 1.00 97.19 80 GLN A C 1
ATOM 625 O O . GLN A 1 80 ? -12.551 2.541 4.527 1.00 97.19 80 GLN A O 1
ATOM 630 N N . VAL A 1 81 ? -11.178 4.279 4.911 1.00 96.44 81 VAL A N 1
ATOM 631 C CA . VAL A 1 81 ? -10.864 3.908 6.303 1.00 96.44 81 VAL A CA 1
ATOM 632 C C . VAL A 1 81 ? -12.138 3.844 7.151 1.00 96.44 81 VAL A C 1
ATOM 634 O O . VAL A 1 81 ? -12.351 2.871 7.873 1.00 96.44 81 VAL A O 1
ATOM 637 N N . GLU A 1 82 ? -13.026 4.831 7.019 1.00 95.81 82 GLU A N 1
ATOM 638 C CA . GLU A 1 82 ? -14.321 4.839 7.709 1.00 95.81 82 GLU A CA 1
ATOM 639 C C . GLU A 1 82 ? -15.191 3.637 7.322 1.00 95.81 82 GLU A C 1
ATOM 641 O O . GLU A 1 82 ? -15.757 2.992 8.202 1.00 95.81 82 GLU A O 1
ATOM 646 N N . ALA A 1 83 ? -15.248 3.291 6.032 1.00 95.94 83 ALA A N 1
ATOM 647 C CA . ALA A 1 83 ? -16.000 2.129 5.561 1.00 95.94 83 ALA A CA 1
ATOM 648 C C . ALA A 1 83 ? -15.463 0.810 6.145 1.00 95.94 83 ALA A C 1
ATOM 650 O O . ALA A 1 83 ? -16.246 -0.036 6.567 1.00 95.94 83 ALA A O 1
ATOM 651 N N . THR A 1 84 ? -14.137 0.658 6.254 1.00 96.81 84 THR A N 1
ATOM 652 C CA . THR A 1 84 ? -13.527 -0.557 6.832 1.00 96.81 84 THR A CA 1
ATOM 653 C C . THR A 1 84 ? -13.783 -0.721 8.332 1.00 96.81 84 THR A C 1
ATOM 655 O O . THR A 1 84 ? -13.558 -1.801 8.878 1.00 96.81 84 THR A O 1
ATOM 658 N N . ARG A 1 85 ? -14.285 0.312 9.024 1.00 93.81 85 ARG A N 1
ATOM 659 C CA . ARG A 1 85 ? -14.629 0.200 10.447 1.00 93.81 85 ARG A CA 1
ATOM 660 C C . ARG A 1 85 ? -15.798 -0.757 10.675 1.00 93.81 85 ARG A C 1
ATOM 662 O O . ARG A 1 85 ? -15.763 -1.534 11.623 1.00 93.81 85 ARG A O 1
ATOM 669 N N . GLU A 1 86 ? -16.794 -0.736 9.791 1.00 93.94 86 GLU A N 1
ATOM 670 C CA . GLU A 1 86 ? -17.932 -1.663 9.851 1.00 93.94 86 GLU A CA 1
ATOM 671 C C . GLU A 1 86 ? -17.480 -3.114 9.620 1.00 93.94 86 GLU A C 1
ATOM 673 O O . GLU A 1 86 ? -17.988 -4.039 10.255 1.00 93.94 86 GLU A O 1
ATOM 678 N N . ASP A 1 87 ? -16.484 -3.313 8.750 1.00 95.00 87 ASP A N 1
ATOM 679 C CA . ASP A 1 87 ? -15.872 -4.622 8.523 1.00 95.00 87 ASP A CA 1
ATOM 680 C C . ASP A 1 87 ? -15.143 -5.128 9.776 1.00 95.00 87 ASP A C 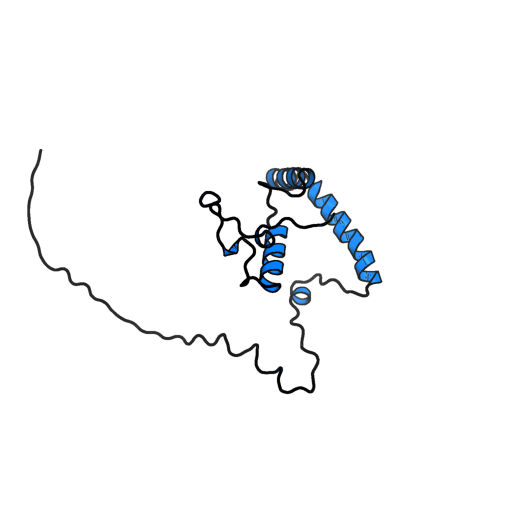1
ATOM 682 O O . ASP A 1 87 ? -15.337 -6.275 10.176 1.00 95.00 87 ASP A O 1
ATOM 686 N N . ALA A 1 88 ? -14.375 -4.263 10.445 1.00 94.50 88 ALA A N 1
ATOM 687 C CA . ALA A 1 88 ? -13.689 -4.608 11.689 1.00 94.50 88 ALA A CA 1
ATOM 688 C C . ALA A 1 88 ? -14.671 -4.968 12.820 1.00 94.50 88 ALA A C 1
ATOM 690 O O . ALA A 1 88 ? -14.453 -5.945 13.537 1.00 94.50 88 ALA A O 1
ATOM 691 N N . GLU A 1 89 ? -15.778 -4.226 12.951 1.00 94.12 89 GLU A N 1
ATOM 692 C CA . GLU A 1 89 ? -16.839 -4.513 13.926 1.00 94.12 89 GLU A CA 1
ATOM 693 C C . GLU A 1 89 ? -17.506 -5.871 13.659 1.00 94.12 89 GLU A C 1
ATOM 695 O O . GLU A 1 89 ? -17.708 -6.655 14.589 1.00 94.12 89 GLU A O 1
ATOM 700 N N . ARG A 1 90 ? -17.806 -6.179 12.390 1.00 95.88 90 ARG A N 1
ATOM 701 C CA . ARG A 1 90 ? -18.366 -7.477 11.983 1.00 95.88 90 ARG A CA 1
ATOM 702 C C . ARG A 1 90 ? -17.423 -8.634 12.312 1.00 95.88 90 ARG A C 1
ATOM 704 O O . ARG A 1 90 ? -17.887 -9.687 12.747 1.00 95.88 90 ARG A O 1
ATOM 711 N N . ASP A 1 91 ? -16.127 -8.431 12.114 1.00 96.38 91 ASP A N 1
ATOM 712 C CA . ASP A 1 91 ? -15.109 -9.460 12.316 1.00 96.38 91 ASP A CA 1
ATOM 713 C C . ASP A 1 91 ? -14.642 -9.537 13.789 1.00 96.38 91 ASP A C 1
ATOM 715 O O . ASP A 1 91 ? -13.843 -10.402 14.150 1.00 96.38 91 ASP A O 1
ATOM 719 N N . GLY A 1 92 ? -15.163 -8.665 14.666 1.00 94.75 92 GLY A N 1
ATOM 720 C CA . GLY A 1 92 ? -14.818 -8.614 16.090 1.00 94.75 92 GLY A CA 1
ATOM 721 C C . GLY A 1 92 ? -13.386 -8.138 16.361 1.00 94.75 92 GLY A C 1
ATOM 722 O O . GLY A 1 92 ? -12.817 -8.463 17.403 1.00 94.75 92 GLY A O 1
ATOM 723 N N . VAL A 1 93 ? -12.792 -7.395 15.424 1.00 94.88 93 VAL A N 1
ATOM 724 C CA . VAL A 1 93 ? -11.410 -6.906 15.489 1.00 94.88 93 VAL A CA 1
ATOM 725 C C . VAL A 1 93 ? -11.383 -5.483 16.048 1.00 94.88 93 VAL A C 1
ATOM 727 O O . VAL A 1 93 ? -12.036 -4.584 15.525 1.00 94.88 93 VAL A O 1
ATOM 730 N N . SER A 1 94 ? -10.579 -5.254 17.090 1.00 92.50 94 SER A N 1
ATOM 731 C CA . SER A 1 94 ? -10.303 -3.906 17.604 1.00 92.50 94 SER A CA 1
ATOM 732 C C . SER A 1 94 ? -9.096 -3.309 16.883 1.00 92.50 94 SER A C 1
ATOM 734 O O . SER A 1 94 ? -7.985 -3.818 17.021 1.00 92.50 94 SER A O 1
ATOM 736 N N . VAL A 1 95 ? -9.304 -2.232 16.123 1.00 93.56 95 VAL A N 1
ATOM 737 C CA . VAL A 1 95 ? -8.228 -1.543 15.392 1.00 93.56 95 VAL A CA 1
ATOM 738 C C . VAL A 1 95 ? -7.390 -0.709 16.373 1.00 93.56 95 VAL A C 1
ATOM 740 O O . VAL A 1 95 ? -7.966 0.133 17.065 1.00 93.56 95 VAL A O 1
ATOM 743 N N . PRO A 1 96 ? -6.061 -0.906 16.447 1.00 94.38 96 PRO A N 1
ATOM 744 C CA . PRO A 1 96 ? -5.195 -0.112 17.314 1.00 94.38 96 PRO A CA 1
ATOM 745 C C . PRO A 1 96 ? -5.117 1.336 16.818 1.00 94.38 96 PRO A C 1
ATOM 747 O O . PRO A 1 96 ? -4.947 1.580 15.621 1.00 94.38 96 PRO A O 1
ATOM 750 N N . LEU A 1 97 ? -5.225 2.301 17.733 1.00 92.94 97 LEU A N 1
ATOM 751 C CA . LEU A 1 97 ? -5.175 3.736 17.407 1.00 92.94 97 LEU A CA 1
ATOM 752 C C . LEU A 1 97 ? -3.927 4.423 17.958 1.00 92.94 97 LEU A C 1
ATOM 754 O O . LEU A 1 97 ? -3.575 5.520 17.521 1.00 92.94 97 LEU A O 1
ATOM 758 N N . THR A 1 98 ? -3.263 3.788 18.920 1.00 94.75 98 THR A N 1
ATOM 759 C CA . THR A 1 98 ? -2.013 4.275 19.498 1.00 94.75 98 THR A CA 1
ATOM 760 C C . THR A 1 98 ? -0.826 3.469 18.980 1.00 94.75 98 THR A C 1
ATOM 762 O O . THR A 1 98 ? -0.963 2.319 18.559 1.00 94.75 98 THR A O 1
ATOM 765 N N . LEU A 1 99 ? 0.366 4.069 19.021 1.00 91.00 99 LEU A N 1
ATOM 766 C CA . LEU A 1 99 ? 1.600 3.369 18.655 1.00 91.00 99 LEU A CA 1
ATOM 767 C C . LEU A 1 99 ? 1.850 2.161 19.568 1.00 91.00 99 LEU A C 1
ATOM 769 O O . LEU A 1 99 ? 2.291 1.118 19.099 1.00 91.00 99 LEU A O 1
ATOM 773 N N . GLU A 1 100 ? 1.538 2.293 20.857 1.00 90.38 100 GLU A N 1
ATOM 774 C CA . GLU A 1 100 ? 1.704 1.221 21.840 1.00 90.38 100 GLU A CA 1
ATOM 775 C C . GLU A 1 100 ? 0.811 0.023 21.514 1.00 90.38 100 GLU A C 1
ATOM 777 O O . GLU A 1 100 ? 1.301 -1.102 21.482 1.00 90.38 100 GLU A O 1
ATOM 782 N N . GLU A 1 101 ? -0.466 0.265 21.200 1.00 91.12 101 GLU A N 1
ATOM 783 C CA . GLU A 1 101 ? -1.411 -0.775 20.772 1.00 91.12 101 GLU A CA 1
ATOM 784 C C . GLU A 1 101 ? -1.002 -1.412 19.439 1.00 91.12 101 GLU A C 1
ATOM 786 O O . GLU A 1 101 ? -1.141 -2.621 19.256 1.00 91.12 101 GLU A O 1
ATOM 791 N N . TYR A 1 102 ? -0.481 -0.612 18.506 1.00 92.12 102 TYR A N 1
ATOM 792 C CA . TYR A 1 102 ? -0.020 -1.104 17.210 1.00 92.12 102 TYR A CA 1
ATOM 793 C C . TYR 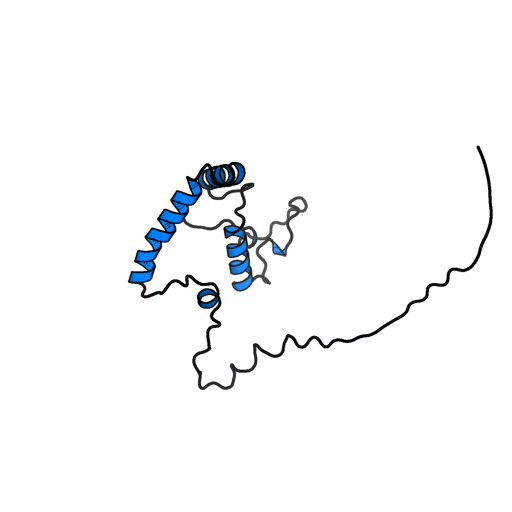A 1 102 ? 1.234 -1.984 17.335 1.00 92.12 102 TYR A C 1
ATOM 795 O O . TYR A 1 102 ? 1.383 -2.965 16.609 1.00 92.12 102 TYR A O 1
ATOM 803 N N . CYS A 1 103 ? 2.129 -1.661 18.271 1.00 91.25 103 CYS A N 1
ATOM 804 C CA . CYS A 1 103 ? 3.398 -2.357 18.483 1.00 91.25 103 CYS A CA 1
ATOM 805 C C . CYS A 1 103 ? 3.350 -3.427 19.585 1.00 91.25 103 CYS A C 1
ATOM 807 O O . CYS A 1 103 ? 4.412 -3.876 20.030 1.00 91.25 103 CYS A O 1
ATOM 809 N N . VAL A 1 104 ? 2.163 -3.854 20.036 1.00 85.31 104 VAL A N 1
ATOM 810 C CA . VAL A 1 104 ? 2.058 -4.921 21.040 1.00 85.31 104 VAL A CA 1
ATOM 811 C C . VAL A 1 104 ? 2.741 -6.174 20.502 1.00 85.31 104 VAL A C 1
ATOM 813 O O . VAL A 1 104 ? 2.301 -6.787 19.529 1.00 85.31 104 VAL A O 1
ATOM 816 N N . LYS A 1 105 ? 3.829 -6.576 21.162 1.00 65.12 105 LYS A N 1
ATOM 817 C CA . LYS A 1 105 ? 4.457 -7.872 20.918 1.00 65.12 105 LYS A CA 1
ATOM 818 C C . LYS A 1 105 ? 3.427 -8.931 21.280 1.00 65.12 105 LYS A C 1
ATOM 820 O O . LYS A 1 105 ? 2.969 -8.978 22.421 1.00 65.12 105 LYS A O 1
ATOM 825 N N . THR A 1 106 ? 3.043 -9.760 20.316 1.00 57.03 106 THR A N 1
ATOM 826 C CA . THR A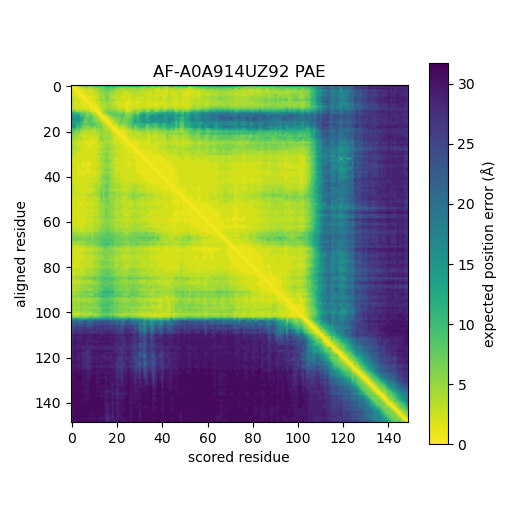 1 106 ? 2.209 -10.928 20.585 1.00 57.03 106 THR A CA 1
ATOM 827 C C . THR A 1 106 ? 2.923 -11.767 21.634 1.00 57.03 106 THR A C 1
ATOM 829 O O . THR A 1 106 ? 3.945 -12.382 21.335 1.00 57.03 106 THR A O 1
ATOM 832 N N . VAL A 1 107 ? 2.423 -11.762 22.869 1.00 54.25 107 VAL A N 1
ATOM 833 C CA . VAL A 1 107 ? 2.873 -12.732 23.862 1.00 54.25 107 VAL A CA 1
ATOM 834 C C . VAL A 1 107 ? 2.429 -14.088 23.316 1.00 54.25 107 VAL A C 1
ATOM 836 O O . VAL A 1 107 ? 1.232 -14.248 23.038 1.00 54.25 107 VAL A O 1
ATOM 839 N N . PRO A 1 108 ? 3.349 -15.039 23.086 1.00 50.34 108 PRO A N 1
ATOM 840 C CA . PRO A 1 108 ? 2.959 -16.378 22.684 1.00 50.34 108 PRO A CA 1
ATOM 841 C C . PRO A 1 108 ? 1.938 -16.900 23.696 1.00 50.34 108 PRO A C 1
ATOM 843 O O . PRO A 1 108 ? 2.072 -16.674 24.902 1.00 50.34 108 PRO A O 1
ATOM 846 N N . ARG A 1 109 ? 0.897 -17.596 23.227 1.00 48.88 109 ARG A N 1
ATOM 847 C CA . ARG A 1 109 ? 0.116 -18.428 24.152 1.00 48.88 109 ARG A CA 1
ATOM 848 C C . ARG A 1 109 ? 1.117 -19.358 24.842 1.00 48.88 109 ARG A C 1
ATOM 850 O O . ARG A 1 109 ? 1.964 -19.877 24.121 1.00 48.88 109 ARG A O 1
ATOM 857 N N . PRO A 1 110 ? 1.046 -19.573 26.167 1.00 47.12 110 PRO A N 1
ATOM 858 C CA . PRO A 1 110 ? 1.873 -20.585 26.804 1.00 47.12 110 PRO A CA 1
ATOM 859 C C . PRO A 1 110 ? 1.517 -21.933 26.170 1.00 47.12 110 PRO A C 1
ATOM 861 O O . PRO A 1 110 ? 0.474 -22.515 26.461 1.00 47.12 110 PRO A O 1
ATOM 864 N N . SER A 1 111 ? 2.316 -22.360 25.199 1.00 52.31 111 SER A N 1
ATOM 865 C CA . SER A 1 111 ? 2.358 -23.721 24.705 1.00 52.31 111 SER A CA 1
ATOM 866 C C . SER A 1 111 ? 3.138 -24.522 25.739 1.00 52.31 111 SER A C 1
ATOM 868 O O . SER A 1 111 ? 4.210 -24.112 26.173 1.00 52.31 111 SER A O 1
ATOM 870 N N . ASP A 1 112 ? 2.618 -25.682 26.133 1.00 51.62 112 ASP A N 1
ATOM 871 C CA . ASP A 1 112 ? 3.325 -26.637 26.999 1.00 51.62 112 ASP A CA 1
ATOM 872 C C . ASP A 1 112 ? 4.516 -27.322 26.278 1.00 51.62 112 ASP A C 1
ATOM 874 O O . ASP A 1 112 ? 4.969 -28.384 26.702 1.00 51.62 112 ASP A O 1
ATOM 878 N N . ASP A 1 113 ? 5.005 -26.753 25.168 1.00 53.31 113 ASP A N 1
ATOM 879 C CA . ASP A 1 113 ? 6.050 -27.317 24.314 1.00 53.31 113 ASP A CA 1
ATOM 880 C C . ASP A 1 113 ? 7.388 -26.588 24.560 1.00 53.31 113 ASP A C 1
ATOM 882 O O . ASP A 1 113 ? 7.536 -25.423 24.181 1.00 53.31 113 ASP A O 1
ATOM 886 N N . PRO A 1 114 ? 8.379 -27.235 25.203 1.00 53.94 114 PRO A N 1
ATOM 887 C CA . PRO A 1 114 ? 9.654 -26.609 25.565 1.00 53.94 114 PRO A CA 1
ATOM 888 C C . PRO A 1 114 ? 10.543 -26.213 24.375 1.00 53.94 114 PRO A C 1
ATOM 890 O O . PRO A 1 114 ? 11.619 -25.658 24.586 1.00 53.94 114 PRO A O 1
ATOM 893 N N . CYS A 1 115 ? 10.144 -26.541 23.142 1.00 56.88 115 CYS A N 1
ATOM 894 C CA . CYS A 1 115 ? 10.929 -26.318 21.929 1.00 56.88 115 CYS A CA 1
ATOM 895 C C . CYS A 1 115 ? 10.870 -24.864 21.411 1.00 56.88 115 CYS A C 1
ATOM 897 O O . CYS A 1 115 ? 11.755 -24.447 20.672 1.00 56.88 115 CYS A O 1
ATOM 899 N N . ASP A 1 116 ? 9.865 -24.077 21.810 1.00 50.97 116 ASP A N 1
ATOM 900 C CA . ASP A 1 116 ? 9.588 -22.741 21.238 1.00 50.97 116 ASP A CA 1
ATOM 901 C C . ASP A 1 116 ? 10.288 -21.583 21.988 1.00 50.97 116 ASP A C 1
ATOM 903 O O . ASP A 1 116 ? 10.104 -20.410 21.676 1.00 50.97 116 ASP A O 1
ATOM 907 N N . ALA A 1 117 ? 11.083 -21.902 23.016 1.00 55.00 117 ALA A N 1
ATOM 908 C CA . ALA A 1 117 ? 11.693 -20.929 23.928 1.00 55.00 117 ALA A CA 1
ATOM 909 C C . ALA A 1 117 ? 13.126 -20.507 23.548 1.00 55.00 117 ALA A C 1
ATOM 911 O O . ALA A 1 117 ? 13.810 -19.913 24.377 1.00 55.00 117 ALA A O 1
ATOM 912 N N . LEU A 1 118 ? 13.608 -20.843 22.345 1.00 50.62 118 LEU A N 1
ATOM 913 C CA . LEU A 1 118 ? 15.020 -20.668 21.973 1.00 50.62 118 LEU A CA 1
ATOM 914 C C . LEU A 1 118 ? 15.280 -19.748 20.769 1.00 50.62 118 LEU A C 1
ATOM 916 O O . LEU A 1 118 ? 16.397 -19.761 20.266 1.00 50.62 118 LEU A O 1
ATOM 920 N N . ASP A 1 119 ? 14.311 -18.958 20.291 1.00 57.53 119 ASP A N 1
ATOM 921 C CA . ASP A 1 119 ? 14.492 -18.249 19.009 1.00 57.53 119 ASP A CA 1
ATOM 922 C C . ASP A 1 119 ? 14.101 -16.761 18.994 1.00 57.53 119 ASP A C 1
ATOM 924 O O . ASP A 1 119 ? 13.518 -16.285 18.017 1.00 57.53 119 ASP A O 1
ATOM 928 N N . LEU A 1 120 ? 14.394 -15.978 20.048 1.00 56.66 120 LEU A N 1
ATOM 929 C CA . LEU A 1 120 ? 14.222 -14.518 19.911 1.00 56.66 120 LEU A CA 1
ATOM 930 C C . LEU A 1 120 ? 15.158 -13.589 20.698 1.00 56.66 120 LEU A C 1
ATOM 932 O O . LEU A 1 120 ? 15.175 -12.394 20.401 1.00 56.66 120 LEU A O 1
ATOM 936 N N . ASP A 1 121 ? 15.937 -14.075 21.658 1.00 50.38 121 ASP A N 1
ATOM 937 C CA . ASP A 1 121 ? 16.654 -13.202 22.598 1.00 50.38 121 ASP A CA 1
ATOM 938 C C . ASP A 1 121 ? 18.192 -13.276 22.552 1.00 50.38 121 ASP A C 1
ATOM 940 O O . ASP A 1 121 ? 18.831 -12.407 23.138 1.00 50.38 121 ASP A O 1
ATOM 944 N N . ASP A 1 122 ? 18.797 -14.187 21.778 1.00 47.75 122 ASP A N 1
ATOM 945 C CA . ASP A 1 122 ? 20.260 -14.424 21.814 1.00 47.75 122 ASP A CA 1
ATOM 946 C C . ASP A 1 122 ? 21.052 -13.943 20.573 1.00 47.75 122 ASP A C 1
ATOM 948 O O . ASP A 1 122 ? 22.219 -14.278 20.408 1.00 47.75 122 ASP A O 1
ATOM 952 N N . TYR A 1 123 ? 20.457 -13.160 19.657 1.00 52.59 123 TYR A N 1
ATOM 953 C CA . TYR A 1 123 ? 21.161 -12.720 18.427 1.00 52.59 123 TYR A CA 1
ATOM 954 C C . TYR A 1 123 ? 21.695 -11.272 18.457 1.00 52.59 123 TYR A C 1
ATOM 956 O O . TYR A 1 123 ? 22.324 -10.82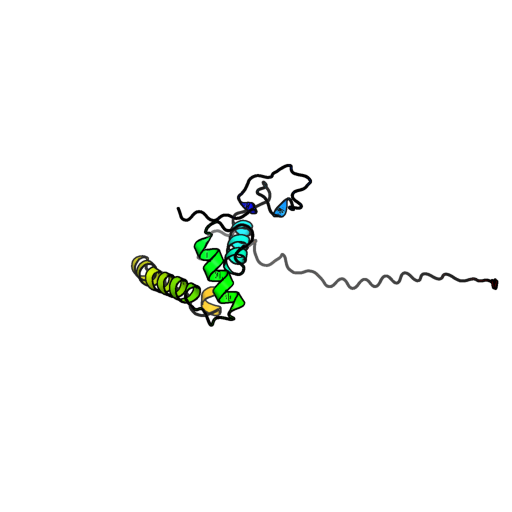4 17.501 1.00 52.59 123 TYR A O 1
ATOM 964 N N . TYR A 1 124 ? 21.482 -10.515 19.537 1.00 48.19 124 TYR A N 1
ATOM 965 C CA . TYR A 1 124 ? 21.934 -9.115 19.622 1.00 48.19 124 TYR A CA 1
ATOM 966 C C . TYR A 1 124 ? 22.863 -8.829 20.809 1.00 48.19 124 TYR A C 1
ATOM 968 O O . TYR A 1 124 ? 22.794 -7.747 21.386 1.00 48.19 124 TYR A O 1
ATOM 976 N N . ASP A 1 125 ? 23.764 -9.760 21.130 1.00 54.91 125 ASP A N 1
ATOM 977 C CA . ASP A 1 125 ? 24.973 -9.473 21.915 1.00 54.91 125 ASP A CA 1
ATOM 978 C C . ASP A 1 125 ? 26.175 -9.353 20.963 1.00 54.91 125 ASP A C 1
ATOM 980 O O . ASP A 1 125 ? 27.042 -10.221 20.876 1.00 54.91 125 ASP A O 1
ATOM 984 N N . TYR A 1 126 ? 26.185 -8.286 20.156 1.00 53.91 126 TYR A N 1
ATOM 985 C CA . TYR A 1 126 ? 27.417 -7.861 19.497 1.00 53.91 126 TYR A CA 1
ATOM 986 C C . TYR A 1 126 ? 28.286 -7.210 20.567 1.00 53.91 126 TYR A C 1
ATOM 988 O O . TYR A 1 126 ? 28.134 -6.026 20.868 1.00 53.91 126 TYR A O 1
ATOM 996 N N . GLY A 1 127 ? 29.151 -8.036 21.152 1.00 47.78 127 GLY A N 1
ATOM 997 C CA . GLY A 1 127 ? 30.253 -7.605 21.988 1.00 47.78 127 GLY A CA 1
ATOM 998 C C . GLY A 1 127 ? 31.03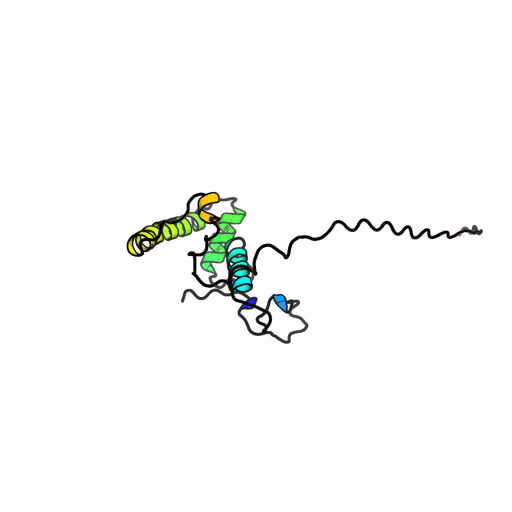4 -6.482 21.312 1.00 47.78 127 GLY A C 1
ATOM 999 O O . GLY A 1 127 ? 31.468 -6.595 20.167 1.00 47.78 127 GLY A O 1
ATOM 1000 N N . ASP A 1 128 ? 31.150 -5.399 22.063 1.00 54.62 128 ASP A N 1
ATOM 1001 C CA . ASP A 1 128 ? 32.158 -4.356 21.966 1.00 54.62 128 ASP A CA 1
ATOM 1002 C C . ASP A 1 128 ? 33.553 -5.016 21.952 1.00 54.62 128 ASP A C 1
ATOM 1004 O O . ASP A 1 128 ? 34.084 -5.374 23.002 1.00 54.62 128 ASP A O 1
ATOM 1008 N N . ASP A 1 129 ? 34.100 -5.281 20.760 1.00 48.47 129 ASP A N 1
ATOM 1009 C CA . ASP A 1 129 ? 35.519 -5.607 20.572 1.00 48.47 129 ASP A CA 1
ATOM 1010 C C . ASP A 1 129 ? 36.227 -4.342 20.085 1.00 48.47 129 ASP A C 1
ATOM 1012 O O . ASP A 1 129 ? 36.270 -4.018 18.896 1.00 48.47 129 ASP A O 1
ATOM 1016 N N . ASP A 1 130 ? 36.702 -3.594 21.075 1.00 52.84 130 ASP A N 1
ATOM 1017 C CA . ASP A 1 130 ? 37.703 -2.545 20.964 1.00 52.84 130 ASP A CA 1
ATOM 1018 C C . ASP A 1 130 ? 39.030 -3.221 20.560 1.00 52.84 130 ASP A C 1
ATOM 1020 O O . ASP A 1 130 ? 39.744 -3.775 21.398 1.00 52.84 130 ASP A O 1
ATOM 1024 N N . SER A 1 131 ? 39.341 -3.225 19.264 1.00 48.81 131 SER A N 1
ATOM 1025 C CA . SER A 1 131 ? 40.675 -3.556 18.754 1.00 48.81 131 SER A CA 1
ATOM 1026 C C . SER A 1 131 ? 41.210 -2.357 17.967 1.00 48.81 131 SER A C 1
ATOM 1028 O O . SER A 1 131 ? 40.988 -2.226 16.762 1.00 48.81 131 SER A O 1
ATOM 1030 N N . ASP A 1 132 ? 41.886 -1.465 18.698 1.00 51.38 132 ASP A N 1
ATOM 1031 C CA . ASP A 1 132 ? 42.880 -0.514 18.190 1.00 51.38 132 ASP A CA 1
ATOM 1032 C C . ASP A 1 132 ? 43.951 -1.294 17.406 1.00 51.38 132 ASP A C 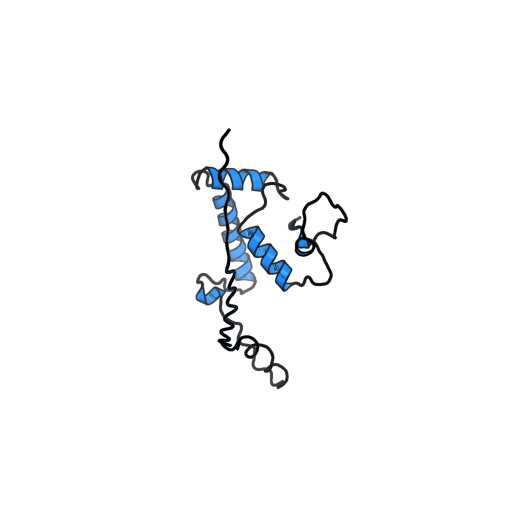1
ATOM 1034 O O . ASP A 1 132 ? 44.761 -2.004 18.003 1.00 51.38 132 ASP A O 1
ATOM 1038 N N . ASP A 1 133 ? 43.980 -1.148 16.081 1.00 44.09 133 ASP A N 1
ATOM 1039 C CA . ASP A 1 133 ? 45.163 -1.460 15.273 1.00 44.09 133 ASP A CA 1
ATOM 1040 C C . ASP A 1 133 ? 45.618 -0.166 14.582 1.00 44.09 133 ASP A C 1
ATOM 1042 O O . ASP A 1 133 ? 45.074 0.280 13.566 1.00 44.09 133 ASP A O 1
ATOM 1046 N N . GLU A 1 134 ? 46.605 0.474 15.212 1.00 49.06 134 GLU A N 1
ATOM 1047 C CA . GLU A 1 134 ? 47.412 1.560 14.665 1.00 49.06 134 GLU A CA 1
ATOM 1048 C C . GLU A 1 134 ? 48.254 1.033 13.487 1.00 49.06 134 GLU A C 1
ATOM 1050 O O . GLU A 1 134 ? 49.240 0.326 13.686 1.00 49.06 134 GLU A O 1
ATOM 1055 N N . GLU A 1 135 ? 47.925 1.412 12.251 1.00 46.19 135 GLU A N 1
ATOM 1056 C CA . GLU A 1 135 ? 48.834 1.250 11.104 1.00 46.19 135 GLU A CA 1
ATOM 1057 C C . GLU A 1 135 ? 49.430 2.620 10.736 1.00 46.19 135 GLU A C 1
ATOM 1059 O O . GLU A 1 135 ? 48.875 3.410 9.968 1.00 46.19 135 GLU A O 1
ATOM 1064 N N . GLU A 1 136 ? 50.575 2.897 11.360 1.00 44.09 136 GLU A N 1
ATOM 1065 C CA . GLU A 1 136 ? 51.493 4.011 11.126 1.00 44.09 136 GLU A CA 1
ATOM 1066 C C . GLU A 1 136 ? 52.174 3.868 9.751 1.00 44.09 136 GLU A C 1
ATOM 1068 O O . GLU A 1 136 ? 53.112 3.091 9.574 1.00 44.09 136 GLU A O 1
ATOM 1073 N N . TYR A 1 137 ? 51.728 4.632 8.750 1.00 51.03 137 TYR A N 1
ATOM 1074 C CA . TYR A 1 137 ? 52.471 4.798 7.496 1.00 51.03 137 TYR A CA 1
ATOM 1075 C C . TYR A 1 137 ? 53.422 5.995 7.598 1.00 51.03 137 TYR A C 1
ATOM 1077 O O . TYR A 1 137 ? 53.062 7.141 7.321 1.00 51.03 137 TYR A O 1
ATOM 1085 N N . GLU A 1 138 ? 54.670 5.711 7.973 1.00 48.81 138 GLU A N 1
ATOM 1086 C CA . GLU A 1 138 ? 55.797 6.594 7.691 1.00 48.81 138 GLU A CA 1
ATOM 1087 C C . GLU A 1 138 ? 56.133 6.554 6.190 1.00 48.81 138 GLU A C 1
ATOM 1089 O O . GLU A 1 138 ? 56.642 5.555 5.682 1.00 48.81 138 GLU A O 1
ATOM 1094 N N . GLU A 1 139 ? 55.930 7.666 5.481 1.00 46.50 139 GLU A N 1
ATOM 1095 C CA . GLU A 1 139 ? 56.644 7.931 4.228 1.00 46.50 139 GLU A CA 1
ATOM 1096 C C . GLU A 1 139 ? 57.558 9.143 4.440 1.00 46.50 139 GLU A C 1
ATOM 1098 O O . GLU A 1 139 ? 57.145 10.304 4.406 1.00 46.50 139 GLU A O 1
ATOM 1103 N N . THR A 1 140 ? 58.820 8.844 4.745 1.00 43.69 140 THR A N 1
ATOM 1104 C CA . THR A 1 140 ? 59.916 9.806 4.854 1.00 43.69 140 THR A CA 1
ATOM 1105 C C . THR A 1 140 ? 60.672 9.921 3.525 1.00 43.69 140 THR A C 1
ATOM 1107 O O . THR A 1 140 ? 60.977 8.918 2.885 1.00 43.69 140 THR A O 1
ATOM 1110 N N . GLY A 1 141 ? 61.036 11.161 3.165 1.00 42.59 141 GLY A N 1
ATOM 1111 C CA . GLY A 1 141 ? 62.081 11.508 2.184 1.00 42.59 141 GLY A CA 1
ATOM 1112 C C . GLY A 1 141 ? 61.562 11.937 0.801 1.00 42.59 141 GLY A C 1
ATOM 1113 O O . GLY A 1 141 ? 61.145 11.087 0.030 1.00 42.59 141 GLY A O 1
ATOM 1114 N N . GLU A 1 142 ? 61.447 13.241 0.489 1.00 46.16 142 GLU A N 1
ATOM 1115 C CA . GLU A 1 142 ? 62.509 14.099 -0.118 1.00 46.16 142 GLU A CA 1
ATOM 1116 C C . GLU A 1 142 ? 62.699 13.791 -1.634 1.00 46.16 142 GLU A C 1
ATOM 1118 O O . GLU A 1 142 ? 62.784 12.637 -2.017 1.00 46.16 142 GLU A O 1
ATOM 1123 N N . ASP A 1 143 ? 62.754 14.695 -2.623 1.00 44.03 143 ASP A N 1
ATOM 1124 C CA . ASP A 1 143 ? 63.375 16.018 -2.724 1.00 44.03 143 ASP A CA 1
ATOM 1125 C C . ASP A 1 143 ? 63.112 16.634 -4.135 1.00 44.03 143 ASP A C 1
ATOM 1127 O O . ASP A 1 143 ? 63.093 15.923 -5.137 1.00 44.03 143 ASP A O 1
ATOM 1131 N N . SER A 1 144 ? 63.022 17.971 -4.184 1.00 50.69 144 SER A N 1
ATOM 1132 C CA . SER A 1 144 ? 63.444 18.899 -5.259 1.00 50.69 144 SER A CA 1
ATOM 1133 C C . SER A 1 144 ? 62.836 18.927 -6.676 1.00 50.69 144 SER A C 1
ATOM 1135 O O . SER A 1 144 ? 62.959 18.002 -7.472 1.00 50.69 144 SER A O 1
ATOM 1137 N N . GLY A 1 145 ? 62.433 20.144 -7.086 1.00 45.19 145 GLY A N 1
ATOM 1138 C CA . GLY A 1 145 ? 62.691 20.625 -8.455 1.00 45.19 145 GLY A CA 1
ATOM 1139 C C . GLY A 1 145 ? 61.727 21.672 -9.026 1.00 45.19 145 GLY A C 1
ATOM 1140 O O . GLY A 1 145 ? 60.705 21.328 -9.603 1.00 45.19 145 GLY A O 1
ATOM 1141 N N . GLN A 1 146 ? 62.098 22.952 -8.930 1.00 50.97 146 GLN A N 1
ATOM 1142 C CA . GLN A 1 146 ? 61.517 24.095 -9.658 1.00 50.97 146 GLN A CA 1
ATOM 1143 C C . GLN A 1 146 ? 61.500 23.912 -11.188 1.00 50.97 146 GLN A C 1
ATOM 1145 O O . GLN A 1 146 ? 62.386 23.271 -11.749 1.00 50.97 146 GLN A O 1
ATOM 1150 N N . GLY A 1 147 ? 60.591 24.613 -11.876 1.00 42.38 147 GLY A N 1
ATOM 1151 C CA . GLY A 1 147 ? 60.710 24.845 -13.318 1.00 42.38 147 GLY A CA 1
ATOM 1152 C C . GLY A 1 147 ? 59.541 25.617 -13.918 1.00 42.38 147 GLY A C 1
ATOM 1153 O O . GLY A 1 147 ? 58.531 25.028 -14.282 1.00 42.38 147 GLY A O 1
ATOM 1154 N N . GLU A 1 148 ? 59.703 26.933 -14.013 1.00 44.56 148 GLU A N 1
ATOM 1155 C CA . GLU A 1 148 ? 58.879 27.860 -14.792 1.00 44.56 148 GLU A CA 1
ATOM 1156 C C . GLU A 1 148 ? 58.790 27.442 -16.272 1.00 44.56 148 GLU A C 1
ATOM 1158 O O . GLU A 1 148 ? 59.805 27.042 -16.845 1.00 44.56 148 GLU A O 1
ATOM 1163 N N . ASN A 1 149 ? 57.615 27.607 -16.895 1.00 40.00 149 ASN A N 1
ATOM 1164 C CA . ASN A 1 149 ? 57.460 28.308 -18.181 1.00 40.00 149 ASN A CA 1
ATOM 1165 C C . ASN A 1 149 ? 55.989 28.637 -18.476 1.00 40.00 149 ASN A C 1
ATOM 1167 O O . ASN A 1 149 ? 55.148 27.718 -18.355 1.00 40.00 149 ASN A O 1
#

=== Feature glossary ===
A reading guide for the features in this record.

Start from the sequence.

  · This is the polypeptide sequence — one letter per residue, N-terminus first. Length ranges from a few dozen residues for small domains to over a thousand for large multi-domain proteins.

Fold it, and you get atomic coordinates and the backbone conformation that goes with them.

  · Structure coordinates are given as an mmCIF _atom_site loop: one row per atom with element, residue name, chain id, sequence number, and x/y/z position in Å. Only the four main-chain atoms per residue are included here; side chains are omitted to keep the record compact.

  · Backbone dihedral angles. Every residue except chain termini has a φ (preceding-C → N → Cα → C) and a ψ (N → Cα → C → next-N). They are reported in degrees following the IUPAC sign convention. Secondary structure is essentially a statement about which (φ, ψ) basin each residue occupies.

  · The SS8 string is DSSP's per-residue secondary-structure call. α-helix (H) means an i→i+4 H-bond ladder; β-strand (E) means the residue participates in a β-sheet; 3₁₀ (G) and π (I) are tighter and wider helices; T/S are turns/bends; '-' is loop.

  · SS3 is a coarse helix/strand/coil call (letters a/b/c) made by the P-SEA algorithm from inter-Cα distances and dihedrals. It is less detailed than DSSP but needs only Cα positions.

Summarize the fold with a handful of shape descriptors and a per-residue structural alphabet.

  · Radius of gyration (Rg) is the root-mean-square distance of Cα atoms from their centroid — a single number for overall size and compactness. A globular domain of N residues has Rg ≈ 2.2·N^0.38 Å; an extended or disordered chain has a much larger Rg. The Cα contact count is the number of residue pairs whose Cα atoms are within 8 Å and are more than four positions apart in sequence — a standard proxy for tertiary packing density. The bounding box is the smallest axis-aligned box enclosing all Cα atoms.

  · The Foldseek 3Di string encodes local tertiary geometry as a 20-letter alphabet — one character per residue — derived from the relative positions of nearby Cα atoms. Unlike the amino-acid sequence, 3Di is a direct function of the 3D structure, so two proteins with the same fold have similar 3Di strings even at low sequence identity.

  · Solvent-accessible surface area (SASA) is the area in Å² traced out by the centre of a 1.4 Å probe sphere (a water molecule) rolled over the protein's van der Waals surface (Shrake–Rupley / Lee–Richards construction). Buried residues have near-zero SASA; fully exposed residues can exceed 200 Å². The total SASA scales roughly with the number of surface residues.

Ask how reliable the model is.

  · pLDDT (predicted Local Distance Difference Test) is AlphaFold's per-residue confidence score, ranging from 0 to 100. Values above 90 indicate high confidence (typically well-packed cores); 70–90 is confident; 50–70 low confidence; below 50 usually means the region is disordered or the prediction is unreliable there. AlphaFold stores pLDDT in the mmCIF B-factor column.

  · B-factor (Debye–Waller factor) reflects atomic displacement in the crystal lattice. It is an experimental observable (units Å²), not a prediction; low values mean the atom is pinned down, high values mean it moves or is heterogeneous across the crystal.

  · Predicted Aligned Error (PAE) is an AlphaFold confidence matrix: entry (i, j) is the expected error in the position of residue j, in ångströms, when the prediction is superimposed on the true structure at residue i. Low PAE within a block of residues means that block is internally rigid and well-predicted; high PAE between two blocks means their relative placement is uncertain even if each block individually is confident.

Place it in context: what it resembles, what it is annotated as, and how it looks.

  · Nearest PDB neighbors are the top structural matches found by Foldseek when searching this structure against the entire Protein Data Bank. Each hit reports a TM-score (0 to 1; >0.5 almost always implies the same fold) and an E-value. These are *structural* homologs — they may share no detectable sequence similarity.

  · Functional annotations link the protein to curated databases. InterPro entries identify conserved domains and families by matching the sequence against member-database signatures (Pfam, PROSITE, CDD, …). Gene Ontology (GO) terms describe molecular function, biological process, and cellular component in a controlled vocabulary. CATH places the structure in a hierarchical fold classification (Class/Architecture/Topology/Homologous-superfamily). The organism is the source species.

  · Three diagnostic plots accompany the record. The Cα contact map visualizes the tertiary structure as a 2D adjacency matrix (8 Å cutoff, sequence-local contacts suppressed). The Ramachandran plot shows the distribution of backbone (φ, ψ) torsions, with points in the α and β basins reflecting secondary structure content. The PAE plot shows AlphaFold's inter-residue confidence as a color matrix.

  · Six rendered views show the 3D structure from the faces of a cube — i.e. along ±x, ±y, ±z. Rendering representation is drawn randomly per protein from cartoon (secondary-structure ribbons), sticks (backbone bonds), or molecular surface; coloring is either N→C rainbow (blue at the N-terminus through red at the C-terminus) or one color per chain.